Protein AF-A0A1X2I1Q3-F1 (afdb_monomer)

Radius of gyration: 15.95 Å; Cα contacts (8 Å, |Δi|>4): 54; chains: 1; bounding box: 24×42×42 Å

Solvent-accessible surface area (backbone atoms only — not comparable to full-atom values): 6287 Å² total; per-residue (Å²): 140,88,86,82,90,74,60,75,93,46,46,66,60,50,55,51,56,38,45,78,74,70,49,78,83,72,90,86,72,59,78,53,45,44,86,74,60,88,49,79,87,59,72,49,91,82,60,52,71,66,59,39,36,52,49,23,43,55,54,46,24,58,49,51,59,54,48,50,73,75,42,56,74,95,54,30,61,64,54,48,52,49,38,36,74,72,64,44,43,52,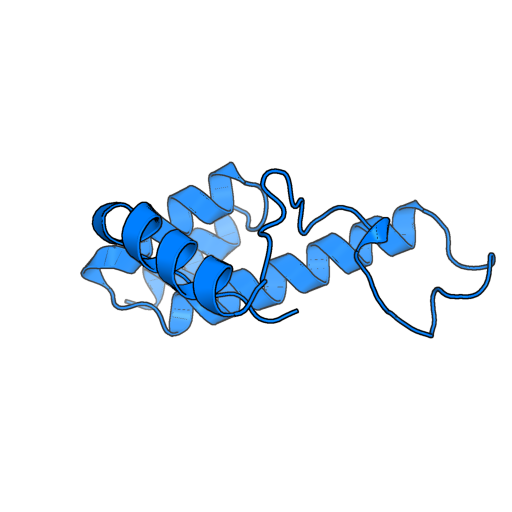72,68,60,46,48,52,70,60,67,78,111

Structure (mmCIF, N/CA/C/O backbone):
data_AF-A0A1X2I1Q3-F1
#
_entry.id   AF-A0A1X2I1Q3-F1
#
loop_
_atom_site.group_PDB
_atom_site.id
_atom_site.type_symbol
_atom_site.label_atom_id
_atom_site.label_alt_id
_atom_site.label_comp_id
_atom_site.label_asym_id
_atom_site.label_entity_id
_atom_site.label_seq_id
_atom_site.pdbx_PDB_ins_code
_atom_site.Cartn_x
_atom_site.Cartn_y
_atom_site.Cartn_z
_atom_site.occupancy
_atom_site.B_iso_or_equiv
_atom_site.auth_seq_id
_atom_site.auth_comp_id
_atom_site.auth_asym_id
_atom_site.auth_atom_id
_atom_site.pdbx_PDB_model_num
ATOM 1 N N . LEU A 1 1 ? -6.580 -6.521 -8.596 1.00 54.25 1 LEU A N 1
ATOM 2 C CA . LEU A 1 1 ? -6.079 -6.605 -7.209 1.00 54.25 1 LEU A CA 1
ATOM 3 C C . LEU A 1 1 ? -7.182 -6.119 -6.273 1.00 54.25 1 LEU A C 1
ATOM 5 O O . LEU A 1 1 ? -7.662 -5.008 -6.472 1.00 54.25 1 LEU A O 1
ATOM 9 N N . PHE A 1 2 ? -7.626 -6.957 -5.341 1.00 62.25 2 PHE A N 1
ATOM 10 C CA . PHE A 1 2 ? -8.556 -6.605 -4.263 1.00 62.25 2 PHE A CA 1
ATOM 11 C C . PHE A 1 2 ? -7.733 -6.516 -2.975 1.00 62.25 2 PHE A C 1
ATOM 13 O O . PHE A 1 2 ? -6.909 -7.396 -2.744 1.00 62.25 2 PHE A O 1
ATOM 20 N N . ALA A 1 3 ? -7.907 -5.455 -2.187 1.00 70.31 3 ALA A N 1
ATOM 21 C CA . ALA A 1 3 ? -7.174 -5.241 -0.941 1.00 70.31 3 ALA A CA 1
ATOM 22 C C . ALA A 1 3 ? -8.165 -5.176 0.224 1.00 70.31 3 ALA A C 1
ATOM 24 O O . ALA A 1 3 ? -9.208 -4.531 0.110 1.00 70.31 3 ALA A O 1
ATOM 25 N N . THR A 1 4 ? -7.841 -5.848 1.329 1.00 78.38 4 THR A N 1
ATOM 26 C CA . THR A 1 4 ? -8.644 -5.837 2.559 1.00 78.38 4 THR A CA 1
ATOM 27 C C . THR A 1 4 ? -7.778 -5.322 3.695 1.00 78.38 4 THR A C 1
ATOM 29 O O . THR A 1 4 ? -6.697 -5.852 3.924 1.00 78.38 4 THR A O 1
ATOM 32 N N . LEU A 1 5 ? -8.257 -4.298 4.400 1.00 79.06 5 LEU A N 1
ATOM 33 C CA . LEU A 1 5 ? -7.647 -3.840 5.644 1.00 79.06 5 LEU A CA 1
ATOM 34 C C . LEU A 1 5 ? -8.286 -4.589 6.807 1.00 79.06 5 LEU A C 1
ATOM 36 O O . LEU A 1 5 ? -9.511 -4.616 6.935 1.00 79.06 5 LEU A O 1
ATOM 40 N N . ILE A 1 6 ? -7.448 -5.187 7.642 1.00 84.88 6 ILE A N 1
ATOM 41 C CA . ILE A 1 6 ? -7.860 -5.991 8.788 1.00 84.88 6 ILE A CA 1
ATOM 42 C C . ILE A 1 6 ? -7.139 -5.428 10.004 1.00 84.88 6 ILE A C 1
ATOM 44 O O . ILE A 1 6 ? -6.008 -4.962 9.906 1.00 84.88 6 ILE A O 1
ATOM 48 N N . HIS A 1 7 ? -7.812 -5.417 11.148 1.00 84.56 7 HIS A N 1
ATOM 49 C CA . HIS A 1 7 ? -7.161 -5.054 12.398 1.00 84.56 7 HIS A CA 1
ATOM 50 C C . HIS A 1 7 ? -6.186 -6.165 12.804 1.00 84.56 7 HIS A C 1
ATOM 52 O O . HIS A 1 7 ? -6.553 -7.334 12.717 1.00 84.56 7 HIS A O 1
ATOM 58 N N . ASN A 1 8 ? -4.997 -5.816 13.298 1.00 86.12 8 ASN A N 1
ATOM 59 C CA . ASN A 1 8 ? -3.952 -6.794 13.633 1.00 86.12 8 ASN A CA 1
ATOM 60 C C . ASN A 1 8 ? -4.448 -7.889 14.600 1.00 86.12 8 ASN A C 1
ATOM 62 O O . ASN A 1 8 ? -4.125 -9.058 14.425 1.00 86.12 8 ASN A O 1
ATOM 66 N N . ASP A 1 9 ? -5.327 -7.549 15.550 1.00 91.50 9 ASP A N 1
ATOM 67 C CA . ASP A 1 9 ? -5.945 -8.529 16.466 1.00 91.50 9 ASP A CA 1
ATOM 68 C C . ASP A 1 9 ? -6.749 -9.641 15.759 1.00 91.50 9 ASP A C 1
ATOM 70 O O . ASP A 1 9 ? -6.926 -10.719 16.320 1.00 91.50 9 ASP A O 1
ATOM 74 N N . PHE A 1 10 ? -7.232 -9.397 14.536 1.00 92.94 10 PHE A N 1
ATOM 75 C CA . PHE A 1 10 ? -7.974 -10.371 13.727 1.00 92.94 10 PHE A CA 1
ATOM 76 C C . PHE A 1 10 ? -7.113 -11.049 12.658 1.00 92.94 10 PHE A C 1
ATOM 78 O O . PHE A 1 10 ? -7.635 -11.868 11.905 1.00 92.94 10 PHE A O 1
ATOM 85 N N . GLU A 1 11 ? -5.817 -10.741 12.570 1.00 91.19 11 GLU A N 1
ATOM 86 C CA . GLU A 1 11 ? -4.928 -11.309 11.554 1.00 91.19 11 GLU A CA 1
ATOM 87 C C . GLU A 1 11 ? -4.936 -12.842 11.611 1.00 91.19 11 GLU A C 1
ATOM 89 O O . GLU A 1 11 ? -5.262 -13.504 10.629 1.00 91.19 11 GLU A O 1
ATOM 94 N N . GLN A 1 12 ? -4.675 -13.417 12.787 1.00 92.56 12 GLN A N 1
ATOM 95 C CA . GLN A 1 12 ? -4.615 -14.871 12.964 1.00 92.56 12 GLN A CA 1
ATOM 96 C C . GLN A 1 12 ? -5.947 -15.558 12.644 1.00 92.56 12 GLN A C 1
ATOM 98 O O . GLN A 1 12 ? -5.973 -16.605 11.998 1.00 92.56 12 GLN A O 1
ATOM 103 N N . GLU A 1 13 ? -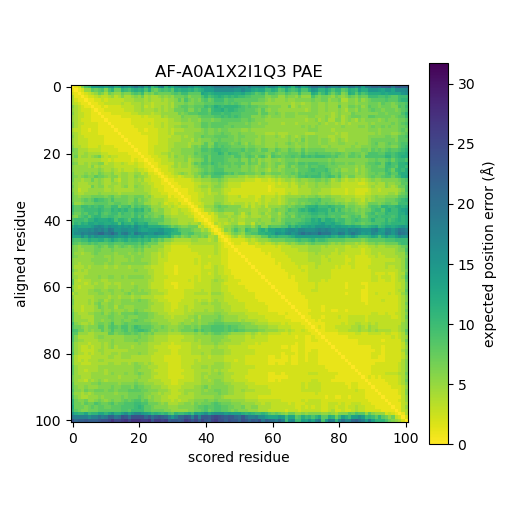7.064 -14.959 13.062 1.00 95.06 13 GLU A N 1
ATOM 104 C CA . GLU A 1 13 ? -8.396 -15.487 12.763 1.00 95.06 13 GLU A CA 1
ATOM 105 C C . GLU A 1 13 ? -8.685 -15.437 11.260 1.00 95.06 13 GLU A C 1
ATOM 107 O O . GLU A 1 13 ? -9.151 -16.420 10.683 1.00 95.06 13 GLU A O 1
ATOM 112 N N . PHE A 1 14 ? -8.358 -14.325 10.604 1.00 92.19 14 PHE A N 1
ATOM 113 C CA . PHE A 1 14 ? -8.543 -14.163 9.170 1.00 92.19 14 PHE A CA 1
ATOM 114 C C . PHE A 1 14 ? -7.712 -15.169 8.366 1.00 92.19 14 PHE A C 1
ATOM 116 O O . PHE A 1 14 ? -8.250 -15.851 7.491 1.00 92.19 14 PHE A O 1
ATOM 123 N N . LEU A 1 15 ? -6.425 -15.314 8.693 1.00 92.06 15 LEU A N 1
ATOM 124 C CA . LEU A 1 15 ? -5.533 -16.276 8.043 1.00 92.06 15 LEU A CA 1
ATOM 125 C C . LEU A 1 15 ? -6.018 -17.716 8.260 1.00 92.06 15 LEU A C 1
ATOM 127 O O . LEU A 1 15 ? -6.032 -18.515 7.320 1.00 92.06 15 LEU A O 1
ATOM 131 N N . HIS A 1 16 ? -6.495 -18.037 9.467 1.00 93.88 16 HIS A N 1
ATOM 132 C CA . HIS A 1 16 ? -7.096 -19.334 9.751 1.00 93.88 16 HIS A CA 1
ATOM 133 C C . HIS A 1 16 ? -8.309 -19.595 8.853 1.00 93.88 16 HIS A C 1
ATOM 135 O O . HIS A 1 16 ? -8.366 -20.638 8.202 1.00 93.88 16 HIS A O 1
ATOM 141 N N . GLN A 1 17 ? -9.242 -18.648 8.741 1.00 94.75 17 GLN A N 1
ATOM 142 C CA . GLN A 1 17 ? -10.405 -18.802 7.864 1.00 94.75 17 GLN A CA 1
ATOM 143 C C . GLN A 1 17 ? -9.995 -19.010 6.403 1.00 94.75 17 GLN A C 1
ATOM 145 O O . GLN A 1 17 ? -10.477 -19.951 5.773 1.00 94.75 17 GLN A O 1
ATOM 150 N N . LEU A 1 18 ? -9.061 -18.214 5.873 1.00 92.75 18 LEU A N 1
ATOM 151 C CA . LEU A 1 18 ? -8.548 -18.385 4.508 1.00 92.75 18 LEU A CA 1
ATOM 152 C C . LEU A 1 18 ? -7.983 -19.792 4.273 1.00 92.75 18 LEU A C 1
ATOM 154 O O . LEU A 1 18 ? -8.281 -20.419 3.251 1.00 92.75 18 LEU A O 1
ATOM 158 N N . SER A 1 19 ? -7.246 -20.325 5.250 1.00 94.44 19 SER A N 1
ATOM 159 C CA . SER A 1 19 ? -6.683 -21.673 5.167 1.00 94.44 19 SER A CA 1
ATOM 160 C C . SER A 1 19 ? -7.752 -22.767 5.074 1.00 94.44 19 SER A C 1
ATOM 162 O O . SER A 1 19 ? -7.546 -23.756 4.372 1.00 94.44 19 SER A O 1
ATOM 164 N N . THR A 1 20 ? -8.929 -22.578 5.690 1.00 96.44 20 THR A N 1
ATOM 165 C CA . THR A 1 20 ? -10.038 -23.546 5.577 1.00 96.44 20 THR A CA 1
ATOM 166 C C . THR A 1 20 ? -10.582 -23.654 4.149 1.00 96.44 20 THR A C 1
ATOM 168 O O . THR A 1 20 ? -11.102 -24.702 3.767 1.00 96.44 20 THR A O 1
ATOM 171 N N . PHE A 1 21 ? -10.395 -22.611 3.334 1.00 94.69 21 PHE A N 1
ATOM 172 C CA . PHE A 1 21 ? -10.714 -22.595 1.904 1.00 94.69 21 PHE A CA 1
ATOM 173 C C . PHE A 1 21 ? -9.519 -22.969 1.011 1.00 94.69 21 PHE A C 1
ATOM 175 O O . PHE A 1 21 ? -9.625 -22.898 -0.213 1.00 94.69 21 PHE A O 1
ATOM 182 N N . GLY A 1 22 ? -8.380 -23.361 1.594 1.00 93.94 22 GLY A N 1
ATOM 183 C CA . GLY A 1 22 ? -7.149 -23.661 0.860 1.00 93.94 22 GLY A CA 1
ATOM 184 C C . GLY A 1 22 ? -6.461 -22.427 0.268 1.00 93.94 22 GLY A C 1
ATOM 185 O O . GLY A 1 22 ? -5.638 -22.564 -0.634 1.00 93.94 22 GLY A O 1
ATOM 186 N N . ILE A 1 23 ? -6.799 -21.226 0.747 1.00 91.50 23 ILE A N 1
ATOM 187 C CA . ILE A 1 23 ? -6.166 -19.980 0.314 1.00 91.50 23 ILE A CA 1
ATOM 188 C C . ILE A 1 23 ? -4.896 -19.785 1.140 1.00 91.50 23 ILE A C 1
ATOM 190 O O . ILE A 1 23 ? -4.958 -19.648 2.361 1.00 91.50 23 ILE A O 1
ATOM 194 N N . ILE A 1 24 ? -3.751 -19.765 0.459 1.00 87.75 24 ILE A N 1
ATOM 195 C CA . ILE A 1 24 ? -2.442 -19.528 1.071 1.00 87.75 24 ILE A CA 1
ATOM 196 C C . ILE A 1 24 ? -2.050 -18.069 0.795 1.00 87.75 24 ILE A C 1
ATOM 198 O O . ILE A 1 24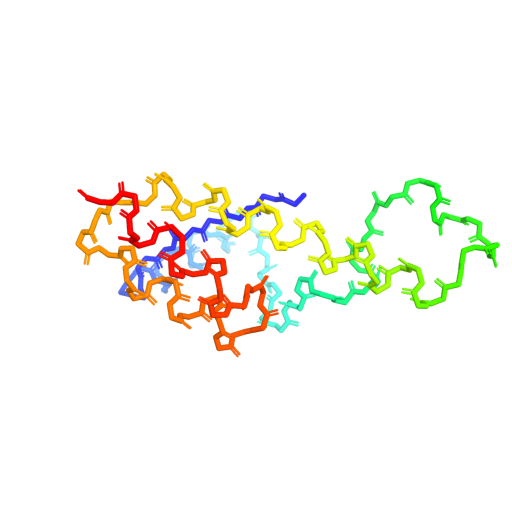 ? -1.974 -17.683 -0.376 1.00 87.75 24 ILE A O 1
ATOM 202 N N . PRO A 1 25 ? -1.842 -17.248 1.835 1.00 85.44 25 PRO A N 1
ATOM 203 C CA . PRO A 1 25 ? -1.426 -15.861 1.678 1.00 85.44 25 PRO A CA 1
ATOM 204 C C . PRO A 1 25 ? 0.013 -15.775 1.154 1.00 85.44 25 PRO A C 1
ATOM 206 O O . PRO A 1 25 ? 0.846 -16.636 1.429 1.00 85.44 25 PRO A O 1
ATOM 209 N N . ILE A 1 26 ? 0.296 -14.718 0.392 1.00 86.69 26 ILE A N 1
ATOM 210 C CA . ILE A 1 26 ? 1.657 -14.343 0.002 1.00 86.69 26 ILE A CA 1
ATOM 211 C C . ILE A 1 26 ? 2.138 -13.349 1.057 1.00 86.69 26 ILE A C 1
ATOM 213 O O . ILE A 1 26 ? 1.588 -12.254 1.137 1.00 86.69 26 ILE A O 1
ATOM 217 N N . GLU A 1 27 ? 3.106 -13.750 1.879 1.00 83.50 27 GLU A N 1
ATOM 218 C CA . GLU A 1 27 ? 3.565 -12.944 3.021 1.00 83.50 27 GLU A CA 1
ATOM 219 C C . GLU A 1 27 ? 4.337 -11.692 2.571 1.00 83.50 27 GLU A C 1
ATOM 221 O O . GLU A 1 27 ? 4.073 -10.603 3.067 1.00 83.50 27 GLU A O 1
ATOM 226 N N . ASP A 1 28 ? 5.192 -11.819 1.553 1.00 84.38 28 ASP A N 1
ATOM 227 C CA . ASP A 1 28 ? 6.051 -10.733 1.055 1.00 84.38 28 ASP A CA 1
ATOM 228 C C . ASP A 1 28 ? 5.519 -10.115 -0.249 1.00 84.38 28 ASP A C 1
ATOM 230 O O . ASP A 1 28 ? 6.255 -9.900 -1.214 1.00 84.38 28 ASP A O 1
ATOM 234 N N . PHE A 1 29 ? 4.205 -9.901 -0.333 1.00 85.75 29 PHE A N 1
ATOM 235 C CA . PHE A 1 29 ? 3.611 -9.300 -1.525 1.00 85.75 29 PHE A CA 1
ATOM 236 C C . PHE A 1 29 ? 3.937 -7.802 -1.606 1.00 85.75 29 PHE A C 1
ATOM 238 O O . PHE A 1 29 ? 3.381 -7.006 -0.851 1.00 85.75 29 PHE A O 1
ATOM 245 N N . ASP A 1 30 ? 4.772 -7.409 -2.570 1.00 88.12 30 ASP A N 1
ATOM 246 C CA . ASP A 1 30 ? 5.060 -6.001 -2.856 1.00 88.12 30 ASP A CA 1
ATOM 247 C C . ASP A 1 30 ? 4.123 -5.462 -3.955 1.00 88.12 30 ASP A C 1
ATOM 249 O O . ASP A 1 30 ? 4.302 -5.780 -5.131 1.00 88.12 30 ASP A O 1
ATOM 253 N N . PRO A 1 31 ? 3.137 -4.604 -3.641 1.00 86.94 31 PRO A N 1
ATOM 254 C CA . PRO A 1 31 ? 2.228 -4.069 -4.652 1.00 86.94 31 PRO A CA 1
ATOM 255 C C . PRO A 1 31 ? 2.922 -3.189 -5.707 1.00 86.94 31 PRO A C 1
ATOM 257 O O . PRO A 1 31 ? 2.313 -2.927 -6.750 1.00 86.94 31 PRO A O 1
ATOM 260 N N . LEU A 1 32 ? 4.149 -2.722 -5.451 1.00 90.56 32 LEU A N 1
ATOM 261 C CA . LEU A 1 32 ? 4.959 -1.948 -6.387 1.00 90.56 32 LEU A CA 1
ATOM 262 C C . LEU A 1 32 ? 5.803 -2.827 -7.317 1.00 90.56 32 LEU A C 1
ATOM 264 O O . LEU A 1 32 ? 6.306 -2.298 -8.310 1.00 90.56 32 LEU A O 1
ATOM 268 N N . ASP A 1 33 ? 5.919 -4.141 -7.071 1.00 90.31 33 ASP A N 1
ATOM 269 C CA . ASP A 1 33 ? 6.651 -5.033 -7.973 1.00 90.31 33 ASP A CA 1
ATOM 270 C C . ASP A 1 33 ? 5.919 -5.099 -9.330 1.00 90.31 33 ASP A C 1
ATOM 272 O O . ASP A 1 33 ? 4.791 -5.611 -9.427 1.00 90.31 33 ASP A O 1
ATOM 276 N N . PRO A 1 34 ? 6.543 -4.624 -10.424 1.00 86.25 34 PRO A N 1
ATOM 277 C CA . PRO A 1 34 ? 5.926 -4.628 -11.742 1.00 86.25 34 PRO A CA 1
ATOM 278 C C . PRO A 1 34 ? 5.575 -6.033 -12.248 1.00 86.25 34 PRO A C 1
ATOM 280 O O . PRO A 1 34 ? 4.715 -6.162 -13.120 1.00 86.25 34 PRO A O 1
ATOM 283 N N . LYS A 1 35 ? 6.166 -7.099 -11.691 1.00 84.81 35 LYS A N 1
ATOM 284 C CA . LYS A 1 35 ? 5.806 -8.493 -12.006 1.00 84.81 35 LYS A CA 1
ATOM 285 C C . LYS A 1 35 ? 4.381 -8.848 -11.593 1.00 84.81 35 LYS A C 1
ATOM 287 O O . LYS A 1 35 ? 3.812 -9.802 -12.123 1.00 84.81 35 LYS A O 1
ATOM 292 N N . HIS A 1 36 ? 3.800 -8.117 -10.645 1.00 83.00 36 HIS A N 1
ATOM 293 C CA . HIS A 1 36 ? 2.429 -8.333 -10.189 1.00 83.00 36 HIS A CA 1
ATOM 294 C C . HIS A 1 36 ? 1.397 -7.546 -11.012 1.00 83.00 36 HIS A C 1
ATOM 296 O O . HIS A 1 36 ? 0.187 -7.737 -10.838 1.00 83.00 36 HIS A O 1
ATOM 302 N N . ILE A 1 37 ? 1.839 -6.701 -11.953 1.00 79.94 37 ILE A N 1
ATOM 303 C CA . ILE A 1 37 ? 0.948 -6.003 -12.879 1.00 79.94 37 ILE A CA 1
ATOM 304 C C . ILE A 1 37 ? 0.447 -6.983 -13.940 1.00 79.94 37 ILE A C 1
ATOM 306 O O . ILE A 1 37 ? 1.173 -7.392 -14.840 1.00 79.94 37 ILE A O 1
ATOM 310 N N . GLN A 1 38 ? -0.846 -7.289 -13.887 1.00 77.81 38 GLN A N 1
ATOM 311 C CA . GLN A 1 38 ? -1.543 -8.017 -14.947 1.00 77.81 38 GLN A CA 1
ATOM 312 C C . GLN A 1 38 ? -2.213 -7.029 -15.910 1.00 77.81 38 GLN A C 1
ATOM 314 O O . GLN A 1 38 ? -3.438 -6.912 -15.935 1.00 77.81 38 GLN A O 1
ATOM 319 N N . ASN A 1 39 ? -1.405 -6.270 -16.657 1.00 81.62 39 ASN A N 1
ATOM 320 C CA . ASN A 1 39 ? -1.892 -5.409 -17.734 1.00 81.62 39 ASN A CA 1
ATOM 321 C C . ASN A 1 39 ? -1.601 -6.084 -19.085 1.00 81.62 39 ASN A C 1
ATOM 323 O O . ASN A 1 39 ? -0.425 -6.249 -19.410 1.00 81.62 39 ASN A O 1
ATOM 327 N N . PRO A 1 40 ? -2.628 -6.455 -19.875 1.00 82.88 40 PRO A N 1
ATOM 328 C CA . PRO A 1 40 ? -2.436 -7.061 -21.189 1.00 82.88 40 PRO A CA 1
ATOM 329 C C . PRO A 1 40 ? -1.552 -6.245 -22.135 1.00 82.88 40 PRO A C 1
ATOM 331 O O . PRO A 1 40 ? -0.858 -6.834 -22.960 1.00 82.88 40 PRO A O 1
ATOM 334 N N . ASP A 1 41 ?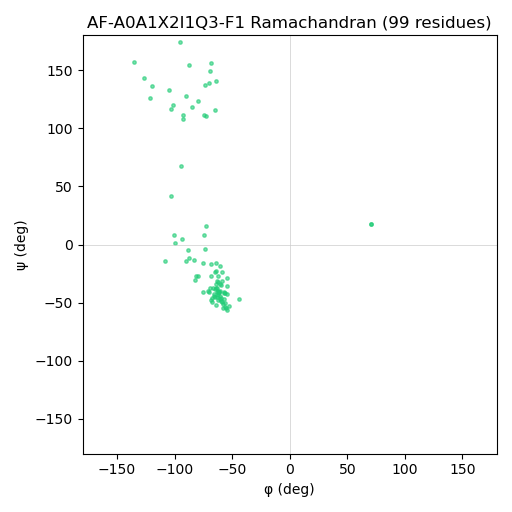 -1.534 -4.919 -21.980 1.00 82.00 41 ASP A N 1
ATOM 335 C CA . ASP A 1 41 ? -0.710 -4.015 -22.789 1.00 82.00 41 ASP A CA 1
ATOM 336 C C . ASP A 1 41 ? 0.796 -4.170 -22.501 1.00 82.00 41 ASP A C 1
ATOM 338 O O . ASP A 1 41 ? 1.622 -3.752 -23.300 1.00 82.00 41 ASP A O 1
ATOM 342 N N . PHE A 1 42 ? 1.172 -4.792 -21.376 1.00 82.44 42 PHE A N 1
ATOM 343 C CA . PHE A 1 42 ? 2.564 -5.034 -20.969 1.00 82.44 42 PHE A CA 1
ATOM 344 C C . PHE A 1 42 ? 3.045 -6.463 -21.256 1.00 82.44 42 PHE A C 1
ATOM 346 O O . PHE A 1 42 ? 4.129 -6.847 -20.804 1.00 82.44 42 PHE A O 1
ATOM 353 N N . ASN A 1 43 ? 2.232 -7.252 -21.970 1.00 76.75 43 ASN A N 1
ATOM 354 C CA . ASN A 1 43 ? 2.554 -8.624 -22.364 1.00 76.75 43 ASN A CA 1
ATOM 355 C C . ASN A 1 43 ? 3.558 -8.694 -23.518 1.00 76.75 43 ASN A C 1
ATOM 357 O O . ASN A 1 43 ? 4.099 -9.768 -23.777 1.00 76.75 43 ASN A O 1
ATOM 361 N N . ASP A 1 44 ? 3.773 -7.589 -24.230 1.00 74.50 44 ASP A N 1
ATOM 362 C CA . ASP A 1 44 ? 4.858 -7.497 -25.192 1.00 74.50 44 ASP A CA 1
ATOM 363 C C . ASP A 1 44 ? 6.158 -7.025 -24.518 1.00 74.50 44 ASP A C 1
ATOM 365 O O . ASP A 1 44 ? 6.165 -6.343 -23.488 1.00 74.50 44 ASP A O 1
ATOM 369 N N . ASP A 1 45 ? 7.289 -7.396 -25.114 1.00 75.31 45 ASP A N 1
ATOM 370 C CA . ASP A 1 45 ? 8.614 -6.957 -24.665 1.00 75.31 45 ASP A CA 1
ATOM 371 C C . ASP A 1 45 ? 8.906 -5.489 -25.046 1.00 75.31 45 ASP A C 1
ATOM 373 O O . ASP A 1 45 ? 10.038 -5.026 -24.905 1.00 75.31 45 ASP A O 1
ATOM 377 N N . SER A 1 46 ? 7.916 -4.744 -25.561 1.00 83.38 46 SER A N 1
ATOM 378 C CA . SER A 1 46 ? 8.104 -3.359 -26.007 1.00 83.38 46 SER A CA 1
ATOM 379 C C . SER A 1 46 ? 8.050 -2.362 -24.851 1.00 83.38 46 SER A C 1
ATOM 381 O O . SER A 1 46 ? 8.691 -1.313 -24.914 1.00 83.38 46 SER A O 1
ATOM 383 N N . THR A 1 47 ? 7.340 -2.710 -23.775 1.00 85.75 47 THR A N 1
ATOM 384 C CA . THR A 1 47 ? 7.246 -1.867 -22.581 1.00 85.75 47 THR A CA 1
ATOM 385 C C . THR A 1 47 ? 8.491 -2.027 -21.713 1.00 85.75 47 THR A C 1
ATOM 387 O O . THR A 1 47 ? 8.808 -3.126 -21.245 1.00 85.75 47 THR A O 1
ATOM 390 N N . SER A 1 48 ? 9.171 -0.918 -21.433 1.00 89.81 48 SER A N 1
ATOM 391 C CA . SER A 1 48 ? 10.364 -0.911 -20.590 1.00 89.81 48 SER A CA 1
ATOM 392 C C . SER A 1 48 ? 10.045 -1.222 -19.125 1.00 89.81 48 SER A C 1
ATOM 394 O O . SER A 1 48 ? 8.950 -0.971 -18.623 1.00 89.81 48 SER A O 1
ATOM 396 N N . GLN A 1 49 ? 11.047 -1.720 -18.400 1.00 89.19 49 GLN A N 1
ATOM 397 C CA . GLN A 1 49 ? 10.948 -1.952 -16.958 1.00 89.19 49 GLN A CA 1
ATOM 398 C C . GLN A 1 49 ? 10.526 -0.682 -16.196 1.00 89.19 49 GLN A C 1
ATOM 400 O O . GLN A 1 49 ? 9.650 -0.738 -15.339 1.00 89.19 49 GLN A O 1
ATOM 405 N N . PHE A 1 50 ? 11.088 0.471 -16.564 1.00 91.44 50 PHE A N 1
ATOM 406 C CA . PHE A 1 50 ? 10.779 1.758 -15.942 1.00 91.44 50 PHE A CA 1
ATOM 407 C C . PHE A 1 50 ? 9.314 2.175 -16.135 1.00 91.44 50 PHE A C 1
ATOM 409 O O . PHE A 1 50 ? 8.676 2.654 -15.201 1.00 91.44 50 PHE A O 1
ATOM 416 N N . GLU A 1 51 ? 8.748 1.965 -17.326 1.00 91.06 51 GLU A N 1
ATOM 417 C CA . G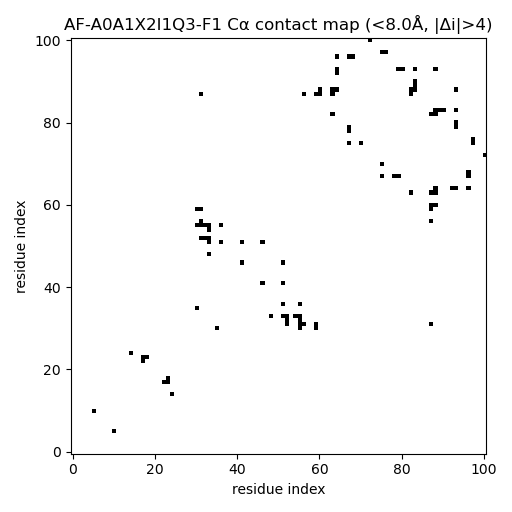LU A 1 51 ? 7.328 2.245 -17.582 1.00 91.06 51 GLU A CA 1
ATOM 418 C C . GLU A 1 51 ? 6.417 1.341 -16.746 1.00 91.06 51 GLU A C 1
ATOM 420 O O . GLU A 1 51 ? 5.403 1.807 -16.219 1.00 91.06 51 GLU A O 1
ATOM 425 N N . LYS A 1 52 ? 6.799 0.070 -16.567 1.00 90.12 52 LYS A N 1
ATOM 426 C CA . LYS A 1 52 ? 6.068 -0.866 -15.702 1.00 90.12 52 LYS A CA 1
ATOM 427 C C . LYS A 1 52 ? 6.120 -0.419 -14.241 1.00 90.12 52 LYS A C 1
ATOM 429 O O . LYS A 1 52 ? 5.077 -0.375 -13.597 1.00 90.12 52 LYS A O 1
ATOM 434 N N . GLU A 1 53 ? 7.287 -0.021 -13.738 1.00 92.12 53 GLU A N 1
ATOM 435 C CA . GLU A 1 53 ? 7.460 0.503 -12.373 1.00 92.12 53 GLU A CA 1
ATOM 436 C C . GLU A 1 53 ? 6.633 1.775 -12.140 1.00 92.12 53 GLU A C 1
ATOM 438 O O . GLU A 1 53 ? 5.887 1.865 -11.163 1.00 92.12 53 GLU A O 1
ATOM 443 N N . GLN A 1 54 ? 6.675 2.732 -13.074 1.00 92.88 54 GLN A N 1
ATOM 444 C CA . GLN A 1 54 ? 5.848 3.938 -12.993 1.00 92.88 54 GLN A CA 1
ATOM 445 C C . GLN A 1 54 ? 4.354 3.619 -12.993 1.00 92.88 54 GLN A C 1
ATOM 447 O O . GLN A 1 54 ? 3.578 4.242 -12.261 1.00 92.88 54 GLN A O 1
ATOM 452 N N . PHE A 1 55 ? 3.930 2.656 -13.812 1.00 91.94 55 PHE A N 1
ATOM 453 C CA . P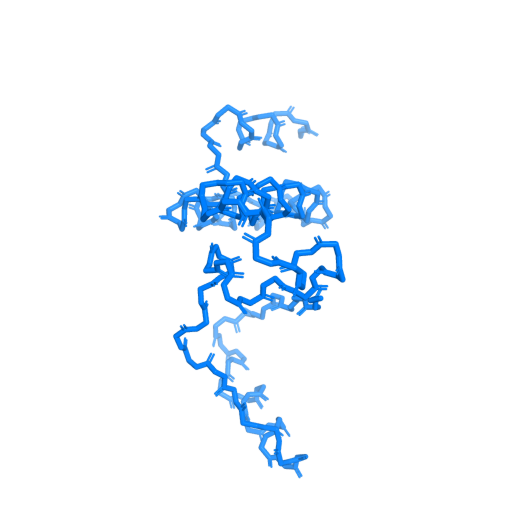HE A 1 55 ? 2.542 2.225 -13.843 1.00 91.94 55 PHE A CA 1
ATOM 454 C C . PHE A 1 55 ? 2.126 1.549 -12.533 1.00 91.94 55 PHE A C 1
ATOM 456 O O . PHE A 1 55 ? 1.028 1.834 -12.040 1.00 91.94 55 PHE A O 1
ATOM 463 N N . ALA A 1 56 ? 2.982 0.690 -11.961 1.00 91.62 56 ALA A N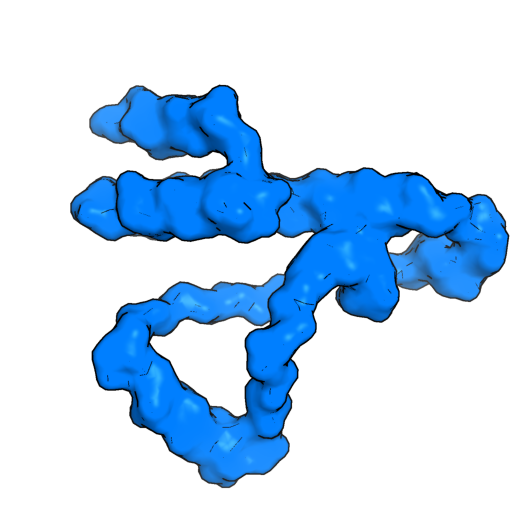 1
ATOM 464 C CA . ALA A 1 56 ? 2.769 0.056 -10.657 1.00 91.62 56 ALA A CA 1
ATOM 465 C C . ALA A 1 56 ? 2.523 1.130 -9.603 1.00 91.62 56 ALA A C 1
ATOM 467 O O . ALA A 1 56 ? 1.451 1.177 -8.995 1.00 91.62 56 ALA A O 1
ATOM 468 N N . PHE A 1 57 ? 3.478 2.055 -9.491 1.00 93.50 57 PHE A N 1
ATOM 469 C CA . PHE A 1 57 ? 3.444 3.146 -8.535 1.00 93.50 57 PHE A CA 1
ATOM 470 C C . PHE A 1 57 ? 2.171 3.973 -8.677 1.00 93.50 57 PHE A C 1
ATOM 472 O O . PHE A 1 57 ? 1.395 4.079 -7.731 1.00 93.50 57 PHE A O 1
ATOM 479 N N . LYS A 1 58 ? 1.879 4.475 -9.882 1.00 92.69 58 LYS A N 1
ATOM 480 C CA . LYS A 1 58 ? 0.676 5.277 -10.139 1.00 92.69 58 LYS A CA 1
ATOM 481 C C . LYS A 1 58 ? -0.604 4.523 -9.777 1.00 92.69 58 LYS A C 1
ATOM 483 O O . LYS A 1 58 ? -1.532 5.108 -9.222 1.00 92.69 58 LYS A O 1
ATOM 488 N N . THR A 1 59 ? -0.666 3.231 -10.086 1.00 90.88 59 THR A N 1
ATOM 489 C CA . THR A 1 59 ? -1.838 2.397 -9.800 1.00 90.88 59 THR A CA 1
ATOM 490 C C . THR A 1 59 ? -2.037 2.199 -8.301 1.00 90.88 59 THR A C 1
ATOM 492 O O . THR A 1 59 ? -3.163 2.318 -7.814 1.00 90.88 59 THR A O 1
ATOM 495 N N . VAL A 1 60 ? -0.968 1.878 -7.571 1.00 92.25 60 VAL A N 1
ATOM 496 C CA . VAL A 1 60 ? -0.999 1.698 -6.115 1.00 92.25 60 VAL A CA 1
ATOM 497 C C . VAL A 1 60 ? -1.367 3.013 -5.445 1.00 92.25 60 VAL A C 1
ATOM 499 O O . VAL A 1 60 ? -2.357 3.068 -4.719 1.00 92.25 60 VAL A O 1
ATOM 502 N N . ASN A 1 61 ? -0.663 4.084 -5.787 1.00 94.06 61 ASN A N 1
ATOM 503 C CA . ASN A 1 61 ? -0.875 5.422 -5.266 1.00 94.06 61 ASN A CA 1
ATOM 504 C C . ASN A 1 61 ? -2.331 5.898 -5.397 1.00 94.06 61 ASN A C 1
ATOM 506 O O . ASN A 1 61 ? -2.978 6.238 -4.403 1.00 94.06 61 ASN A O 1
ATOM 510 N N . GLN A 1 62 ? -2.903 5.823 -6.604 1.00 92.25 62 GLN A N 1
ATOM 511 C CA . GLN A 1 62 ? -4.298 6.207 -6.853 1.00 92.25 62 GLN A CA 1
ATOM 512 C C . GLN A 1 62 ? -5.296 5.387 -6.027 1.00 92.25 62 GLN A C 1
ATOM 514 O O . GLN A 1 62 ? -6.350 5.886 -5.627 1.00 92.25 62 GLN A O 1
ATOM 519 N N . ARG A 1 63 ? -4.999 4.107 -5.783 1.00 90.50 63 ARG A N 1
ATOM 520 C CA . ARG A 1 63 ? -5.858 3.239 -4.971 1.00 90.50 63 ARG A CA 1
ATOM 521 C C . ARG A 1 63 ? -5.727 3.551 -3.486 1.00 90.50 63 ARG A C 1
ATOM 523 O O . ARG A 1 63 ? -6.751 3.575 -2.805 1.00 90.50 63 ARG A O 1
ATOM 530 N N . MET A 1 64 ? -4.519 3.805 -2.991 1.00 92.56 64 MET A N 1
ATOM 531 C CA . MET A 1 64 ? -4.273 4.103 -1.580 1.00 92.56 64 MET A CA 1
ATOM 532 C C . MET A 1 64 ? -4.864 5.455 -1.182 1.00 92.56 64 MET A C 1
ATOM 534 O O . MET A 1 64 ? -5.639 5.520 -0.226 1.00 92.56 64 MET A O 1
ATOM 538 N N . THR A 1 65 ? -4.621 6.503 -1.973 1.00 92.00 65 THR A N 1
ATOM 539 C CA . THR A 1 65 ? -5.227 7.831 -1.768 1.00 92.00 65 THR A CA 1
ATOM 540 C C . THR A 1 65 ? -6.755 7.760 -1.768 1.00 92.00 65 THR A C 1
ATOM 542 O O . THR A 1 65 ? -7.405 8.250 -0.843 1.00 92.00 65 THR A O 1
ATOM 545 N N . ARG A 1 66 ? -7.350 7.053 -2.739 1.00 91.31 66 ARG A N 1
ATOM 546 C CA . ARG A 1 66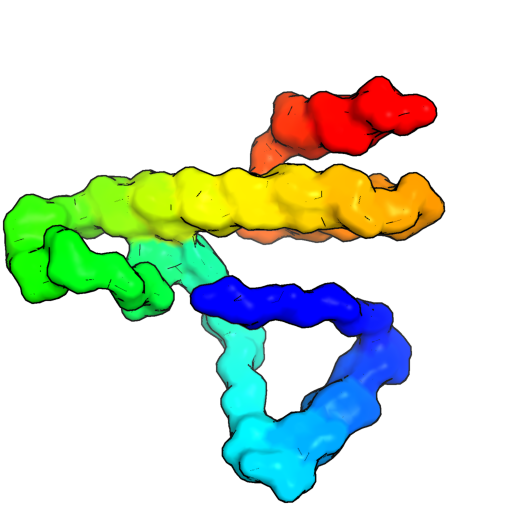 ? -8.800 6.813 -2.776 1.00 91.31 66 ARG A CA 1
ATOM 547 C C . ARG A 1 66 ? -9.294 6.019 -1.568 1.00 91.31 66 ARG A C 1
ATOM 549 O O . ARG A 1 66 ? -10.348 6.337 -1.031 1.00 91.31 66 ARG A O 1
ATOM 556 N N . THR A 1 67 ? -8.566 4.993 -1.133 1.00 90.94 67 THR A N 1
ATOM 557 C CA . THR A 1 67 ? -8.946 4.170 0.027 1.00 90.94 67 THR A CA 1
ATOM 558 C C . THR A 1 67 ? -9.022 5.020 1.290 1.00 90.94 67 THR A C 1
ATOM 560 O O . THR A 1 67 ? -10.011 4.934 2.018 1.00 90.94 67 THR A O 1
ATOM 563 N N . LEU A 1 68 ? -8.046 5.904 1.514 1.00 91.81 68 LEU A N 1
ATOM 564 C CA . LEU A 1 68 ? -8.017 6.791 2.679 1.00 91.81 68 LEU A CA 1
ATOM 565 C C . LEU A 1 68 ? -9.258 7.701 2.780 1.00 91.81 68 LEU A C 1
ATOM 567 O O . LEU A 1 68 ? -9.715 7.968 3.892 1.00 91.81 68 LEU A O 1
ATOM 571 N N . GLN A 1 69 ? -9.863 8.103 1.654 1.00 89.94 69 GLN A N 1
ATOM 572 C CA . GLN A 1 69 ? -11.112 8.884 1.642 1.00 89.94 69 GLN A CA 1
ATOM 573 C C . GLN A 1 69 ? -12.297 8.117 2.254 1.00 89.94 69 GLN A C 1
ATOM 575 O O . GLN A 1 69 ? -13.176 8.722 2.869 1.00 89.94 69 GLN A O 1
ATOM 580 N N . PHE A 1 70 ? -12.314 6.786 2.128 1.00 89.56 70 PHE A N 1
ATOM 581 C CA . PHE A 1 70 ? -13.366 5.925 2.683 1.00 89.56 70 PHE A CA 1
ATOM 582 C C . PHE A 1 70 ? -13.070 5.449 4.110 1.00 89.56 70 PHE A C 1
ATOM 584 O O . PHE A 1 70 ? -13.973 4.972 4.802 1.00 89.56 70 PHE A O 1
ATOM 591 N N . ILE A 1 71 ? -11.828 5.591 4.580 1.00 89.62 71 ILE A N 1
ATOM 592 C CA . ILE A 1 71 ? -11.457 5.262 5.956 1.00 89.62 71 ILE A CA 1
ATOM 593 C C . ILE A 1 71 ? -12.005 6.328 6.909 1.00 89.62 71 ILE A C 1
ATOM 595 O O . ILE A 1 71 ? -11.931 7.536 6.656 1.00 89.62 71 ILE A O 1
ATOM 599 N N . ARG A 1 72 ? -12.556 5.867 8.039 1.00 89.62 72 ARG A N 1
ATOM 600 C CA . ARG A 1 72 ? -13.109 6.731 9.089 1.00 89.62 72 ARG A CA 1
ATOM 601 C C . ARG A 1 72 ? -12.014 7.593 9.717 1.00 89.62 72 ARG A C 1
ATOM 603 O O . ARG A 1 72 ? -10.931 7.097 10.016 1.00 89.62 72 ARG A O 1
ATOM 610 N N . THR A 1 73 ? -12.344 8.846 10.016 1.00 89.19 73 THR A N 1
ATOM 611 C CA . THR A 1 73 ? -11.431 9.843 10.599 1.00 89.19 73 THR A CA 1
ATOM 612 C C . THR A 1 73 ? -10.547 9.325 11.742 1.00 89.19 73 THR A C 1
ATOM 614 O O . THR A 1 73 ? -9.341 9.544 11.663 1.00 89.19 73 THR A O 1
ATOM 617 N N . PRO A 1 74 ? -11.059 8.584 12.751 1.00 88.88 74 PRO A N 1
ATOM 618 C CA . PRO A 1 74 ? -10.238 8.177 13.895 1.00 88.88 74 PRO A CA 1
ATOM 619 C C . PRO A 1 74 ? -9.053 7.272 13.536 1.00 88.88 74 PRO A C 1
ATOM 621 O O . PRO A 1 74 ? -8.055 7.263 14.245 1.00 88.88 74 PRO A O 1
ATOM 624 N N . VAL A 1 75 ? -9.163 6.507 12.446 1.00 89.25 75 VAL A N 1
ATOM 625 C CA . VAL A 1 75 ? -8.140 5.544 12.001 1.00 89.25 75 VAL A CA 1
ATOM 626 C C . VAL A 1 75 ? -7.401 6.000 10.742 1.00 89.25 75 VAL A C 1
ATOM 628 O O . VAL A 1 75 ? -6.337 5.470 10.433 1.00 89.25 75 VAL A O 1
ATOM 631 N N . ARG A 1 76 ? -7.913 7.016 10.035 1.00 92.12 76 ARG A N 1
ATOM 632 C CA . ARG A 1 76 ? -7.338 7.522 8.780 1.00 92.12 76 ARG A CA 1
ATOM 633 C C . ARG A 1 76 ? -5.887 7.968 8.937 1.00 92.12 76 ARG A C 1
ATOM 635 O O . ARG A 1 76 ? -5.075 7.640 8.080 1.00 92.12 76 ARG A O 1
ATOM 642 N N . TYR A 1 77 ? -5.559 8.656 10.032 1.00 92.94 77 TYR A N 1
ATOM 643 C CA . TYR A 1 77 ? -4.191 9.109 10.299 1.00 92.94 77 TYR A CA 1
ATOM 644 C C . TYR A 1 77 ? -3.206 7.935 10.332 1.00 92.94 77 TYR A C 1
ATOM 646 O O . TYR A 1 77 ? -2.247 7.921 9.565 1.00 92.94 77 TYR A O 1
ATOM 654 N N . ALA A 1 78 ? -3.478 6.924 11.162 1.00 92.44 78 ALA A N 1
ATOM 655 C CA . ALA A 1 78 ? -2.595 5.771 11.328 1.00 92.44 78 ALA A CA 1
ATOM 656 C C . ALA A 1 78 ? -2.416 4.987 10.019 1.00 92.44 78 ALA A C 1
ATOM 658 O O . ALA A 1 78 ? -1.299 4.617 9.672 1.00 92.44 78 ALA A O 1
ATOM 659 N N . VAL A 1 79 ? -3.495 4.797 9.253 1.00 91.69 79 VAL A N 1
ATOM 660 C CA . VAL A 1 79 ? -3.411 4.108 7.956 1.00 91.69 79 VAL A CA 1
ATOM 661 C C . VAL A 1 79 ? -2.650 4.943 6.922 1.00 91.69 79 VAL A C 1
ATOM 663 O O . VAL A 1 79 ? -1.872 4.393 6.151 1.00 91.69 79 VAL A O 1
ATOM 666 N N . SER A 1 80 ? -2.821 6.269 6.917 1.00 94.31 80 SER A N 1
ATOM 667 C CA . SER A 1 80 ? -2.077 7.149 6.006 1.00 94.31 80 SER A CA 1
ATOM 668 C C . SER A 1 80 ? -0.577 7.176 6.303 1.00 94.31 80 SER A C 1
ATOM 670 O O . SER A 1 80 ? 0.223 7.192 5.375 1.00 94.31 80 SER A O 1
ATOM 672 N N . GLU A 1 81 ? -0.197 7.127 7.583 1.00 94.88 81 GLU A N 1
ATOM 673 C CA . GLU A 1 81 ? 1.203 7.002 7.996 1.00 94.88 81 GLU A CA 1
ATOM 674 C C . GLU A 1 81 ? 1.802 5.686 7.518 1.00 94.88 81 GLU A C 1
ATOM 676 O O . GLU A 1 81 ? 2.893 5.682 6.955 1.00 94.88 81 GLU A O 1
ATOM 681 N N . TYR A 1 82 ? 1.068 4.585 7.688 1.00 93.06 82 TYR A N 1
ATOM 682 C CA . TYR A 1 82 ? 1.496 3.282 7.194 1.00 93.06 82 TYR A CA 1
ATOM 683 C C . TYR A 1 82 ? 1.704 3.303 5.671 1.00 93.06 82 TYR A C 1
ATOM 685 O O . TYR A 1 82 ? 2.777 2.955 5.194 1.00 93.06 82 TYR A O 1
ATOM 693 N N . PHE A 1 83 ? 0.741 3.819 4.899 1.00 93.81 83 PHE A N 1
ATOM 694 C CA . PHE A 1 83 ? 0.876 3.912 3.437 1.00 93.81 83 PHE A CA 1
ATOM 695 C C . PHE A 1 83 ? 2.061 4.778 2.990 1.00 93.81 83 PHE A C 1
ATOM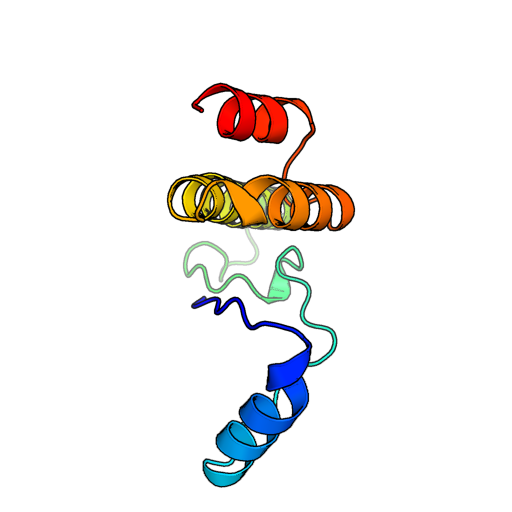 697 O O . PHE A 1 83 ? 2.673 4.487 1.964 1.00 93.81 83 PHE A O 1
ATOM 704 N N . MET A 1 84 ? 2.388 5.833 3.740 1.00 95.62 84 MET A N 1
ATOM 705 C CA . MET A 1 84 ? 3.553 6.674 3.465 1.00 95.62 84 MET A CA 1
ATOM 706 C C . MET A 1 84 ? 4.868 5.943 3.779 1.00 95.62 84 MET A C 1
ATOM 708 O O . MET A 1 84 ? 5.819 6.048 3.009 1.00 95.62 84 MET A O 1
ATOM 712 N N . GLN A 1 85 ? 4.926 5.176 4.874 1.00 94.75 85 GLN A N 1
ATOM 713 C CA . GLN A 1 85 ? 6.095 4.359 5.236 1.00 94.75 85 GLN A CA 1
ATOM 714 C C . GLN A 1 85 ? 6.378 3.259 4.208 1.00 94.75 85 GLN A C 1
ATOM 716 O O . GLN A 1 85 ? 7.537 3.020 3.882 1.00 94.75 85 GLN A O 1
ATOM 721 N N . GLU A 1 86 ? 5.327 2.660 3.649 1.00 92.31 86 GLU A N 1
ATOM 722 C CA . GLU A 1 86 ? 5.420 1.699 2.542 1.00 92.31 86 GLU A CA 1
ATOM 723 C C . GLU A 1 86 ? 5.742 2.364 1.185 1.00 92.31 86 GLU A C 1
ATOM 725 O O . GLU A 1 86 ? 5.902 1.689 0.169 1.00 92.31 86 GLU A O 1
ATOM 730 N N . GLY A 1 87 ? 5.820 3.700 1.130 1.00 94.00 87 GLY A N 1
ATOM 731 C CA . GLY A 1 87 ? 6.121 4.450 -0.091 1.00 94.00 87 GLY A CA 1
ATOM 732 C C . GLY A 1 87 ? 4.995 4.439 -1.127 1.00 94.00 87 GLY A C 1
ATOM 733 O O . GLY A 1 87 ? 5.229 4.733 -2.297 1.00 94.00 87 GLY A O 1
ATOM 734 N N . TRP A 1 88 ? 3.769 4.094 -0.731 1.00 94.25 88 TRP A N 1
ATOM 735 C CA . TRP A 1 88 ? 2.622 4.038 -1.640 1.00 94.25 88 TRP A CA 1
ATOM 736 C C . TRP A 1 88 ? 2.021 5.414 -1.922 1.00 94.25 88 TRP A C 1
ATOM 738 O O . TRP A 1 88 ? 1.410 5.618 -2.972 1.00 94.25 88 TRP A O 1
ATOM 748 N N . ILE A 1 89 ? 2.179 6.344 -0.984 1.00 95.12 89 ILE A N 1
ATOM 749 C CA . ILE A 1 89 ? 1.774 7.747 -1.101 1.00 95.12 89 ILE A CA 1
ATOM 750 C C . ILE A 1 89 ? 2.888 8.651 -0.581 1.00 95.12 89 ILE A C 1
ATOM 752 O O . ILE A 1 89 ? 3.701 8.221 0.239 1.00 95.12 89 ILE A O 1
ATOM 756 N N . ASP A 1 90 ? 2.899 9.904 -1.023 1.00 94.94 90 ASP A N 1
ATOM 757 C CA . ASP A 1 90 ? 3.803 10.922 -0.497 1.00 94.94 90 ASP A CA 1
ATOM 758 C C . ASP A 1 90 ? 3.160 11.785 0.609 1.00 94.94 90 ASP A C 1
ATOM 760 O O . ASP A 1 90 ? 1.976 11.671 0.950 1.00 94.94 90 ASP A O 1
ATOM 764 N N . GLU A 1 91 ? 3.970 12.660 1.210 1.00 94.38 91 GLU A N 1
ATOM 765 C CA . GLU A 1 91 ? 3.528 13.561 2.276 1.00 94.38 91 GLU A CA 1
ATOM 766 C C . GLU A 1 91 ? 2.466 14.566 1.797 1.00 94.38 91 GLU A C 1
ATOM 768 O O . GLU A 1 91 ? 1.557 14.922 2.552 1.00 94.38 91 GLU A O 1
ATOM 773 N N . VAL A 1 92 ? 2.549 15.024 0.545 1.00 94.38 92 VAL A N 1
ATOM 774 C CA . VAL A 1 92 ? 1.610 16.002 -0.017 1.00 94.38 92 VAL A CA 1
ATOM 775 C C . VAL A 1 92 ? 0.230 15.368 -0.150 1.00 94.38 92 VAL A C 1
ATOM 777 O O . VAL A 1 92 ? -0.759 15.925 0.326 1.00 94.38 92 VAL A O 1
ATOM 780 N N . GLU A 1 93 ? 0.163 14.180 -0.739 1.00 93.06 93 GLU A N 1
ATOM 781 C CA . GLU A 1 93 ? -1.058 13.399 -0.913 1.00 93.06 93 GLU A CA 1
ATOM 782 C C . GLU A 1 93 ? -1.677 13.021 0.427 1.00 93.06 93 GLU A C 1
ATOM 784 O O . GLU A 1 93 ? -2.886 13.176 0.625 1.00 93.06 93 GLU A O 1
ATOM 789 N N . ARG A 1 94 ? -0.848 12.587 1.380 1.00 93.38 94 ARG A N 1
ATOM 790 C CA . ARG A 1 94 ? -1.286 12.323 2.749 1.00 93.38 94 ARG A CA 1
ATOM 791 C C . ARG A 1 94 ? -1.935 13.559 3.368 1.00 93.38 94 ARG A C 1
ATOM 793 O O . ARG A 1 94 ? -3.042 13.467 3.898 1.00 93.38 94 ARG A O 1
ATOM 800 N N . ASN A 1 95 ? -1.271 14.710 3.293 1.00 92.31 95 ASN A N 1
ATOM 801 C CA . ASN A 1 95 ? -1.772 15.949 3.880 1.00 92.31 95 ASN A CA 1
ATOM 802 C C . ASN A 1 95 ? -3.083 16.400 3.231 1.00 92.31 95 ASN A C 1
ATOM 804 O O . ASN A 1 95 ? -3.968 16.864 3.942 1.00 92.31 95 ASN A O 1
ATOM 808 N N . ILE A 1 96 ? -3.254 16.220 1.918 1.00 90.69 96 ILE A N 1
ATOM 809 C CA . ILE A 1 96 ? -4.530 16.498 1.241 1.00 90.69 96 ILE A CA 1
ATOM 810 C C . ILE A 1 96 ? -5.655 15.660 1.862 1.00 90.69 96 ILE A C 1
ATOM 812 O O . ILE A 1 96 ? -6.666 16.207 2.294 1.00 90.69 96 ILE A O 1
ATOM 816 N N . VAL A 1 97 ? -5.459 14.345 1.998 1.00 87.88 97 VAL A N 1
ATOM 817 C CA . VAL A 1 97 ? -6.506 13.447 2.516 1.00 87.88 97 VAL A CA 1
ATOM 818 C C . VAL A 1 97 ? -6.819 13.682 4.005 1.00 87.88 97 VAL A C 1
ATOM 820 O O . VAL A 1 97 ? -7.934 13.404 4.467 1.00 87.88 97 VAL A O 1
ATOM 823 N N . LEU A 1 98 ? -5.848 14.185 4.771 1.00 88.19 98 LEU A N 1
ATOM 824 C CA . LEU A 1 98 ? -6.038 14.556 6.175 1.00 88.19 98 LEU A CA 1
ATOM 825 C C . LEU A 1 98 ? -6.660 15.948 6.354 1.00 88.19 98 LEU A C 1
ATOM 827 O O . LEU A 1 98 ? -7.378 16.145 7.326 1.00 88.19 98 LEU A O 1
ATOM 831 N N . ASN A 1 99 ? -6.415 16.892 5.444 1.00 83.19 99 ASN A N 1
ATOM 832 C CA . ASN A 1 99 ? -6.960 18.253 5.516 1.00 83.19 99 ASN A CA 1
ATOM 833 C C . ASN A 1 99 ? -8.389 18.370 4.956 1.00 83.19 99 ASN A C 1
ATOM 835 O O . ASN A 1 99 ? -9.054 19.365 5.222 1.00 83.19 99 ASN A O 1
ATOM 839 N N . ASP A 1 100 ? -8.881 17.357 4.237 1.00 66.62 100 ASP A N 1
ATOM 840 C CA . ASP A 1 100 ? -10.296 17.204 3.852 1.00 66.62 100 ASP A CA 1
ATOM 841 C C . ASP A 1 100 ? -11.218 16.800 5.043 1.00 66.62 100 ASP A C 1
ATOM 843 O O . ASP A 1 100 ? -12.332 16.305 4.836 1.00 66.62 100 ASP A O 1
ATOM 847 N N . LEU A 1 101 ? -10.752 16.952 6.292 1.00 54.56 101 LEU A N 1
ATOM 848 C CA . LEU A 1 101 ? -11.475 16.686 7.549 1.00 54.56 101 LEU A CA 1
ATOM 849 C C . LEU A 1 101 ? -12.080 17.964 8.144 1.00 54.56 101 LEU A C 1
ATOM 851 O O . LEU A 1 101 ? -13.204 17.850 8.687 1.00 54.56 101 LEU A O 1
#

Secondary structure (DSSP, 8-state):
-------GGGHHHHHHHHHHTTPPP-TT--TT-GGG---GGGSSTTS-HHHHHHHHHHHHHHHHHHHHHHS-HHHHHHHHHHHHHTTSS-HHHHHHHHHT-

Sequence (101 aa):
LFATLIHNDFEQEFLHQLSTFGIIPIEDFDPLDPKHIQNPDFNDDSTSQFEKEQFAFKTVNQRMTRTLQFIRTPVRYAVSEYFMQEGWIDEVERNIVLNDL

pLDDT: mean 88.13, std 7.88, range [54.25, 96.44]

Mean predicted aligned error: 5.29 Å

Foldseek 3Di:
DDDDDDDPVCPVVVCVVCVVVVHDDDPPDQLLCLVPDPDPVVPDPPDDPVNSSVVSLVVLLVVLLVVLLVDDLVCSLVSLVVCVVSVSYHPVSSVVSNVVD

Organism: NCBI:txid90262